Protein AF-A0A940ZGJ0-F1 (afdb_monomer_lite)

Sequence (75 aa):
MTAKSAVTKNTLVDPDDAPELTDTWFEKADLMQGTKLVRRGRPTGQTKASQTVRFDLDVLAAFKATGKGWQTRMN

Radius of gyration: 29.76 Å; chains: 1; bounding box: 60×32×83 Å

pLDDT: mean 70.92, std 15.27, range [35.09, 95.12]

Secondary structure (DSSP, 8-state):
--PPPP--------TT-PPP--HHHHHH--EEETTEEEE----S---PPP------HHHHHHHHHT-TTHHHHT-

Structure (mmCIF, N/CA/C/O backbone):
data_AF-A0A940ZGJ0-F1
#
_entry.id   AF-A0A940ZGJ0-F1
#
loop_
_atom_site.group_PDB
_atom_site.id
_atom_site.type_symbol
_atom_site.label_atom_id
_atom_site.label_alt_id
_atom_site.label_comp_id
_atom_site.label_asym_id
_atom_site.label_entity_id
_atom_site.label_seq_id
_atom_site.pdbx_PDB_ins_code
_atom_site.Cartn_x
_atom_site.Cartn_y
_atom_site.Cartn_z
_atom_site.occupancy
_atom_site.B_iso_or_equiv
_atom_site.auth_seq_id
_atom_site.auth_comp_id
_atom_site.auth_asym_id
_atom_site.auth_atom_id
_atom_site.pdbx_PDB_model_num
ATOM 1 N N . MET A 1 1 ? 48.284 10.796 -68.307 1.00 35.09 1 MET A N 1
ATOM 2 C CA . MET A 1 1 ? 48.154 10.962 -66.843 1.00 35.09 1 MET A CA 1
ATOM 3 C C . MET A 1 1 ? 46.798 11.595 -66.588 1.00 35.09 1 MET A C 1
ATOM 5 O O . MET A 1 1 ? 46.648 12.771 -66.881 1.00 35.09 1 MET A O 1
ATOM 9 N N . THR A 1 2 ? 45.799 10.834 -66.142 1.00 35.38 2 THR A N 1
ATOM 10 C CA . THR A 1 2 ? 44.443 11.363 -65.909 1.00 35.38 2 THR A CA 1
ATOM 11 C C . THR A 1 2 ? 44.101 11.125 -64.446 1.00 35.38 2 THR A C 1
ATOM 13 O O . THR A 1 2 ? 43.884 9.985 -64.040 1.00 35.38 2 THR A O 1
ATOM 16 N N . ALA A 1 3 ? 44.146 12.181 -63.636 1.00 50.34 3 ALA A N 1
ATOM 17 C CA . ALA A 1 3 ? 43.807 12.108 -62.219 1.00 50.34 3 ALA A CA 1
ATOM 18 C C . ALA A 1 3 ? 42.279 12.132 -62.055 1.00 50.34 3 ALA A C 1
ATOM 20 O O . ALA A 1 3 ? 41.604 12.981 -62.633 1.00 50.34 3 ALA A O 1
ATOM 21 N N . LYS A 1 4 ? 41.735 11.175 -61.296 1.00 54.03 4 LYS A N 1
ATOM 22 C CA . LYS A 1 4 ? 40.307 11.104 -60.956 1.00 54.03 4 LYS A CA 1
ATOM 23 C C . LYS A 1 4 ? 40.005 12.093 -59.828 1.00 54.03 4 LYS A C 1
ATOM 25 O O . LYS A 1 4 ? 40.698 12.086 -58.812 1.00 54.03 4 LYS A O 1
ATOM 30 N N . SER A 1 5 ? 38.982 12.922 -60.012 1.00 55.53 5 SER A N 1
ATOM 31 C CA . SER A 1 5 ? 38.533 13.914 -59.032 1.00 55.53 5 SER A CA 1
ATOM 32 C C . SER A 1 5 ? 38.079 13.247 -57.732 1.00 55.53 5 SER A C 1
ATOM 34 O O . SER A 1 5 ? 37.349 12.255 -57.755 1.00 55.53 5 SER A O 1
ATOM 36 N N . ALA A 1 6 ? 38.543 13.783 -56.604 1.00 61.25 6 ALA A N 1
ATOM 37 C CA . ALA A 1 6 ? 38.268 13.268 -55.270 1.00 61.25 6 ALA A CA 1
ATOM 38 C C . ALA A 1 6 ? 36.771 13.349 -54.930 1.00 61.25 6 ALA A C 1
ATOM 40 O O . ALA A 1 6 ? 36.117 14.358 -55.183 1.00 61.25 6 ALA A O 1
ATOM 41 N N . VAL A 1 7 ? 36.246 12.276 -54.337 1.00 58.88 7 VAL A N 1
ATOM 42 C CA . VAL A 1 7 ? 34.866 12.193 -53.848 1.00 58.88 7 VAL A CA 1
ATOM 43 C C . VAL A 1 7 ? 34.709 13.147 -52.664 1.00 58.88 7 VAL A C 1
ATOM 45 O O . VAL A 1 7 ? 35.234 12.901 -51.577 1.00 58.88 7 VAL A O 1
ATOM 48 N N . THR A 1 8 ? 33.996 14.250 -52.876 1.00 58.56 8 THR A N 1
ATOM 49 C CA . THR A 1 8 ? 33.583 15.168 -51.813 1.00 58.56 8 THR A CA 1
ATOM 50 C C . THR A 1 8 ? 32.587 14.441 -50.912 1.00 58.56 8 THR A C 1
ATOM 52 O O . THR A 1 8 ? 31.541 13.991 -51.375 1.00 58.56 8 THR A O 1
ATOM 55 N N . LYS A 1 9 ? 32.917 14.279 -49.626 1.00 59.44 9 LYS A N 1
ATOM 56 C CA . LYS A 1 9 ? 32.004 13.682 -48.642 1.00 59.44 9 LYS A CA 1
ATOM 57 C C . LYS A 1 9 ? 30.785 14.595 -48.505 1.00 59.44 9 LYS A C 1
ATOM 59 O O . LYS A 1 9 ? 30.931 15.748 -48.112 1.00 59.44 9 LYS A O 1
ATOM 64 N N . ASN A 1 10 ? 29.614 14.093 -48.878 1.00 59.56 10 ASN A N 1
ATOM 65 C CA . ASN A 1 10 ? 28.371 14.849 -48.840 1.00 59.56 10 ASN A CA 1
ATOM 66 C C . ASN A 1 10 ? 27.858 14.876 -47.390 1.00 59.56 10 ASN A C 1
ATOM 68 O O . ASN A 1 10 ? 27.338 13.880 -46.901 1.00 59.56 10 ASN A O 1
ATOM 72 N N . THR A 1 11 ? 28.063 15.986 -46.680 1.00 61.06 11 THR A N 1
ATOM 73 C CA . THR A 1 11 ? 27.662 16.178 -45.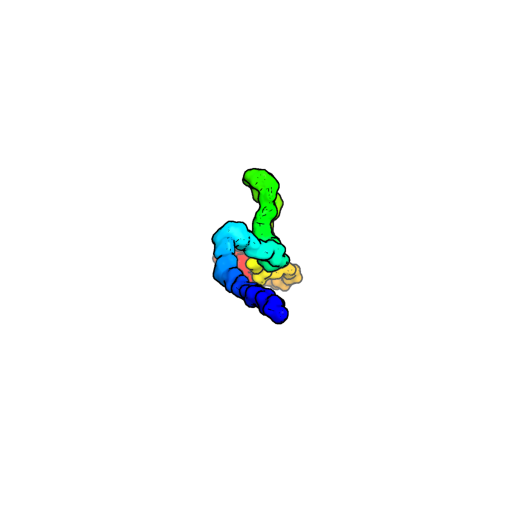270 1.00 61.06 11 THR A CA 1
ATOM 74 C C . THR A 1 11 ? 26.226 16.703 -45.126 1.00 61.06 11 THR A C 1
ATOM 76 O O . THR A 1 11 ? 25.898 17.360 -44.141 1.00 61.06 11 THR A O 1
ATOM 79 N N . LEU A 1 12 ? 25.381 16.486 -46.134 1.00 55.50 12 LEU A N 1
ATOM 80 C CA . LEU A 1 12 ? 23.973 16.868 -46.109 1.00 55.50 12 LEU A CA 1
ATOM 81 C C . LEU A 1 12 ? 23.179 15.711 -45.505 1.00 55.50 12 LEU A C 1
ATOM 83 O O . LEU A 1 12 ? 23.010 14.681 -46.150 1.00 55.50 12 LEU A O 1
ATOM 87 N N . VAL A 1 13 ? 22.738 15.882 -44.259 1.00 59.50 13 VAL A N 1
ATOM 88 C CA . VAL A 1 13 ? 21.722 15.018 -43.649 1.00 59.50 13 VAL A CA 1
ATOM 89 C C . VAL A 1 13 ? 20.374 15.528 -44.145 1.00 59.50 13 VAL A C 1
ATOM 91 O O . VAL A 1 13 ? 20.028 16.681 -43.878 1.00 59.50 13 VAL A O 1
ATOM 94 N N . ASP A 1 14 ? 19.672 14.712 -44.929 1.00 60.69 14 ASP A N 1
ATOM 95 C CA . ASP A 1 14 ? 18.343 15.045 -45.438 1.00 60.69 14 ASP A CA 1
ATOM 96 C C . ASP A 1 14 ? 17.361 15.116 -44.249 1.00 60.69 14 ASP A C 1
ATOM 98 O O . ASP A 1 14 ? 17.296 14.167 -43.465 1.00 60.69 14 ASP A O 1
ATOM 102 N N . PRO A 1 15 ? 16.632 16.229 -44.050 1.00 60.78 15 PRO A N 1
ATOM 103 C CA . PRO A 1 15 ? 15.610 16.339 -43.009 1.00 60.78 15 PRO A CA 1
ATOM 104 C C . PRO A 1 15 ? 14.499 15.281 -43.102 1.00 60.78 15 PRO A C 1
ATOM 106 O O . PRO A 1 15 ? 13.840 15.032 -42.093 1.00 60.78 15 PRO A O 1
ATOM 109 N N . ASP A 1 16 ? 14.303 14.680 -44.281 1.00 62.91 16 ASP A N 1
ATOM 110 C CA . ASP A 1 16 ? 13.353 13.590 -44.521 1.00 62.91 16 ASP A CA 1
ATOM 111 C C . ASP A 1 16 ? 13.988 12.188 -44.376 1.00 62.91 16 ASP A C 1
ATOM 113 O O . ASP A 1 16 ? 13.290 11.181 -44.536 1.00 62.91 16 ASP A O 1
ATOM 117 N N . ASP A 1 17 ? 15.284 12.087 -44.042 1.00 67.62 17 ASP A N 1
ATOM 118 C CA . ASP A 1 17 ? 15.925 10.806 -43.725 1.00 67.62 17 ASP A CA 1
ATOM 119 C C . ASP A 1 17 ? 15.400 10.307 -42.373 1.00 67.62 17 ASP A C 1
ATOM 121 O O . ASP A 1 17 ? 15.805 10.751 -41.291 1.00 67.62 17 ASP A O 1
ATOM 125 N N . ALA A 1 18 ? 14.400 9.428 -42.438 1.00 65.81 18 ALA A N 1
ATOM 126 C CA . ALA A 1 18 ? 13.761 8.880 -41.257 1.00 65.81 18 ALA A CA 1
ATOM 127 C C . ALA A 1 18 ? 14.788 8.077 -40.438 1.00 65.81 18 ALA A C 1
ATOM 129 O O . ALA A 1 18 ? 15.496 7.237 -40.999 1.00 65.81 18 ALA A O 1
ATOM 130 N N . PRO A 1 19 ? 14.864 8.278 -39.108 1.00 66.25 19 PRO A N 1
ATOM 131 C CA . PRO A 1 19 ? 15.783 7.516 -38.277 1.00 66.25 19 PRO A CA 1
ATOM 132 C C . PRO A 1 19 ? 15.477 6.022 -38.388 1.00 66.25 19 PRO A C 1
ATOM 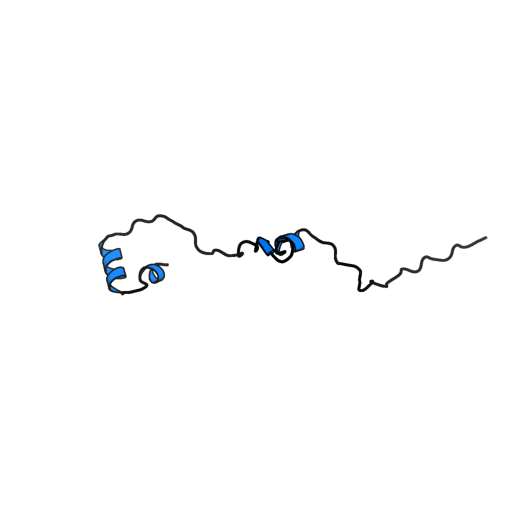134 O O . PRO A 1 19 ? 14.313 5.619 -38.474 1.00 66.25 19 PRO A O 1
ATOM 137 N N . GLU A 1 20 ? 16.520 5.194 -38.341 1.00 67.88 20 GLU A N 1
ATOM 138 C CA . GLU A 1 20 ? 16.348 3.745 -38.361 1.00 67.88 20 GLU A CA 1
ATOM 139 C C . GLU A 1 20 ? 15.426 3.299 -37.216 1.00 67.88 20 GLU A C 1
ATOM 141 O O . GLU A 1 20 ? 15.601 3.674 -36.049 1.00 67.88 20 GLU A O 1
ATOM 146 N N . LEU A 1 21 ? 14.425 2.482 -37.556 1.00 67.56 21 LEU A N 1
ATOM 147 C CA . LEU A 1 21 ? 13.500 1.893 -36.592 1.00 67.56 21 LEU A CA 1
ATOM 148 C C . LEU A 1 21 ? 14.230 0.802 -35.803 1.00 67.56 21 LEU A C 1
ATOM 150 O O . LEU A 1 21 ? 14.159 -0.381 -36.125 1.00 67.56 21 LEU A O 1
ATOM 154 N N . THR A 1 22 ? 14.983 1.216 -34.789 1.00 71.06 22 THR A N 1
ATOM 155 C CA . THR A 1 22 ? 15.713 0.300 -33.905 1.00 71.06 22 THR A CA 1
ATOM 156 C C . THR A 1 22 ? 14.762 -0.451 -32.972 1.00 71.06 22 THR A C 1
ATOM 158 O O . THR A 1 22 ? 13.669 0.023 -32.659 1.00 71.06 22 THR A O 1
ATOM 161 N N . ASP A 1 23 ? 15.198 -1.591 -32.439 1.00 65.31 23 ASP A N 1
ATOM 162 C CA . ASP A 1 23 ? 14.412 -2.376 -31.474 1.00 65.31 23 ASP A CA 1
ATOM 163 C C . ASP A 1 23 ? 13.968 -1.540 -30.258 1.00 65.31 23 ASP A C 1
ATOM 165 O O . ASP A 1 23 ? 12.844 -1.673 -29.779 1.00 65.31 23 ASP A O 1
ATOM 169 N N . THR A 1 24 ? 14.793 -0.579 -29.826 1.00 66.44 24 THR A N 1
ATOM 170 C CA . THR A 1 24 ? 14.459 0.357 -28.733 1.00 66.44 24 THR A CA 1
ATOM 171 C C . THR A 1 24 ? 13.290 1.294 -29.056 1.00 66.44 24 THR A C 1
ATOM 173 O O . THR A 1 24 ? 12.575 1.738 -28.152 1.00 66.44 24 THR A O 1
ATOM 176 N N . TRP A 1 25 ? 13.083 1.603 -30.339 1.00 65.44 25 TRP A N 1
ATOM 177 C CA . TRP A 1 25 ? 11.933 2.364 -30.817 1.00 65.44 25 TRP A CA 1
ATOM 178 C C . TRP A 1 25 ? 10.671 1.499 -30.754 1.00 65.44 25 TRP A C 1
ATOM 180 O O . TRP A 1 25 ? 9.658 1.945 -30.216 1.00 65.44 25 TRP A O 1
ATOM 190 N N . PHE A 1 26 ? 10.756 0.235 -31.186 1.00 65.50 26 PHE A N 1
ATOM 191 C CA . PHE A 1 26 ? 9.651 -0.726 -31.107 1.00 65.50 26 PHE A CA 1
ATOM 192 C C . PHE A 1 26 ? 9.250 -1.079 -29.669 1.00 65.50 26 PHE A C 1
ATOM 194 O O . PHE A 1 26 ? 8.064 -1.250 -29.398 1.00 65.50 26 PHE A O 1
ATOM 201 N N . GLU A 1 27 ? 10.195 -1.132 -28.727 1.00 63.00 27 GLU A N 1
ATOM 202 C CA . GLU A 1 27 ? 9.906 -1.373 -27.304 1.00 63.00 27 GLU A CA 1
ATOM 203 C C . GLU A 1 27 ? 9.012 -0.294 -26.677 1.00 63.00 27 GLU A C 1
ATOM 205 O O . GLU A 1 27 ? 8.220 -0.579 -25.776 1.00 63.00 27 GLU A O 1
ATOM 210 N N . LYS A 1 28 ? 9.141 0.950 -27.149 1.00 62.06 28 LYS A N 1
ATOM 211 C CA . LYS A 1 28 ? 8.366 2.104 -26.671 1.00 62.06 28 LYS A CA 1
ATOM 212 C C . LYS A 1 28 ? 7.164 2.426 -27.556 1.00 62.06 28 LYS A C 1
ATOM 214 O O . LYS A 1 28 ? 6.352 3.265 -27.171 1.00 62.06 28 LYS A O 1
ATOM 219 N N . ALA A 1 29 ? 7.064 1.806 -28.728 1.00 65.81 29 ALA A N 1
ATOM 220 C CA . ALA A 1 29 ? 6.032 2.110 -29.701 1.00 65.81 29 ALA A CA 1
ATOM 221 C C . ALA A 1 29 ? 4.680 1.509 -29.295 1.00 65.81 29 ALA A C 1
ATOM 223 O O . ALA A 1 29 ? 4.558 0.343 -28.914 1.00 65.81 29 ALA A O 1
ATOM 224 N N . ASP A 1 30 ? 3.637 2.318 -29.438 1.00 61.47 30 ASP A N 1
ATOM 225 C CA . ASP A 1 30 ? 2.254 1.885 -29.317 1.00 61.47 30 ASP A CA 1
ATOM 226 C C . ASP A 1 30 ? 1.793 1.287 -30.655 1.00 61.47 30 ASP A C 1
ATOM 228 O O . ASP A 1 30 ? 1.824 1.948 -31.696 1.00 61.47 30 ASP A O 1
ATOM 232 N N . LEU A 1 31 ? 1.342 0.028 -30.649 1.00 63.09 31 LEU A N 1
ATOM 233 C CA . LEU A 1 31 ? 0.862 -0.615 -31.874 1.00 63.09 31 LEU A CA 1
ATOM 234 C C . LEU A 1 31 ? -0.556 -0.124 -32.187 1.00 63.09 31 LEU A C 1
ATOM 236 O O . LEU A 1 31 ? -1.525 -0.482 -31.504 1.00 63.09 31 LEU A O 1
ATOM 240 N N . MET A 1 32 ? -0.673 0.693 -33.233 1.00 57.25 32 MET A N 1
ATOM 241 C CA . MET A 1 32 ? -1.943 1.163 -33.784 1.00 57.25 32 MET A CA 1
ATOM 242 C C . MET A 1 32 ? -2.302 0.399 -35.060 1.00 57.25 32 MET A C 1
ATOM 244 O O . MET A 1 32 ? -1.463 0.191 -35.931 1.00 57.25 32 MET A O 1
ATOM 248 N N . GLN A 1 33 ? -3.571 0.009 -35.191 1.00 58.97 33 GLN A N 1
ATOM 249 C CA . GLN A 1 33 ? -4.144 -0.509 -36.432 1.00 58.97 33 GLN A CA 1
ATOM 250 C C . GLN A 1 33 ? -5.248 0.455 -36.880 1.00 58.97 33 GLN A C 1
ATOM 252 O O . GLN A 1 33 ? -6.328 0.513 -36.285 1.00 58.97 33 GLN A O 1
ATOM 257 N N . GLY A 1 34 ? -4.956 1.267 -37.898 1.00 72.75 34 GLY A N 1
ATOM 258 C CA . GLY A 1 34 ? -5.809 2.397 -38.280 1.00 72.75 34 GLY A CA 1
ATOM 259 C C . GLY A 1 34 ? -5.891 3.434 -37.154 1.00 72.75 34 GLY A C 1
ATOM 260 O O . GLY A 1 34 ? -4.877 3.826 -36.590 1.00 72.75 34 GLY A O 1
ATOM 261 N N . THR A 1 35 ? -7.101 3.849 -36.777 1.00 61.88 35 THR A N 1
ATOM 262 C CA . THR A 1 35 ? -7.349 4.754 -35.636 1.00 61.88 35 THR A CA 1
ATOM 263 C C . THR A 1 35 ? -7.473 4.026 -34.294 1.00 61.88 35 THR A C 1
ATOM 265 O O . THR A 1 35 ? -7.715 4.658 -33.264 1.00 61.88 35 THR A O 1
ATOM 268 N N . LYS A 1 36 ? -7.328 2.695 -34.276 1.00 49.56 36 LYS A N 1
ATOM 269 C CA . LYS A 1 36 ? -7.530 1.873 -33.083 1.00 49.56 36 LYS A CA 1
ATOM 270 C C . LYS A 1 36 ? -6.189 1.492 -32.466 1.00 49.56 36 LYS A C 1
ATOM 272 O O . LYS A 1 36 ? -5.374 0.809 -33.082 1.00 49.56 36 LYS A O 1
ATOM 277 N N . LEU A 1 37 ? -5.984 1.905 -31.221 1.00 58.59 37 LEU A N 1
ATOM 278 C CA . LEU A 1 37 ? -4.852 1.479 -30.406 1.00 58.59 37 LEU A CA 1
ATOM 279 C C . LEU A 1 37 ? -5.048 0.007 -30.011 1.00 58.59 37 LEU A C 1
ATOM 281 O O . LEU A 1 37 ? -5.944 -0.315 -29.231 1.00 58.59 37 LEU A O 1
ATOM 285 N N . VAL A 1 38 ? -4.247 -0.890 -30.587 1.00 60.69 38 VAL A N 1
ATOM 286 C CA . VAL A 1 38 ? -4.364 -2.345 -30.384 1.00 60.69 38 VAL A CA 1
ATOM 287 C C . VAL A 1 38 ? -3.570 -2.785 -29.162 1.00 60.69 38 VAL A C 1
ATOM 289 O O . VAL A 1 38 ? -4.007 -3.664 -28.421 1.00 60.69 38 VAL A O 1
ATOM 292 N N . ARG A 1 39 ? -2.415 -2.162 -28.916 1.00 54.97 39 ARG A N 1
ATOM 293 C CA . ARG A 1 39 ? -1.570 -2.494 -27.773 1.00 54.97 39 ARG A CA 1
ATOM 294 C C . ARG A 1 39 ? -0.912 -1.233 -27.242 1.00 54.97 39 ARG A C 1
ATOM 296 O O . ARG A 1 39 ? 0.071 -0.764 -27.799 1.00 54.97 39 ARG A O 1
ATOM 303 N N . ARG A 1 40 ? -1.465 -0.717 -26.145 1.00 56.47 40 ARG A N 1
ATOM 304 C CA . ARG A 1 40 ? -0.734 0.182 -25.255 1.00 56.47 40 ARG A CA 1
ATOM 305 C C . ARG A 1 40 ? 0.360 -0.669 -24.614 1.00 56.47 40 ARG A C 1
ATOM 307 O O . ARG A 1 40 ? 0.028 -1.723 -24.056 1.00 56.47 40 ARG A O 1
ATOM 314 N N . GLY A 1 41 ? 1.631 -0.296 -24.750 1.00 61.47 41 GLY A N 1
ATOM 315 C CA . GLY A 1 41 ? 2.717 -0.993 -24.050 1.00 61.47 41 GLY A CA 1
ATOM 316 C C . GLY A 1 41 ? 2.329 -1.227 -22.581 1.00 61.47 41 GLY A C 1
ATOM 317 O O . GLY A 1 41 ? 1.717 -0.356 -21.956 1.00 61.47 41 GLY A O 1
ATOM 318 N N . ARG A 1 42 ? 2.579 -2.431 -22.032 1.00 56.56 42 ARG A N 1
ATOM 319 C CA . ARG A 1 42 ? 2.268 -2.723 -20.618 1.00 56.56 42 ARG A CA 1
ATOM 320 C C . ARG A 1 42 ? 2.965 -1.642 -19.786 1.00 56.56 42 ARG A C 1
ATOM 322 O O . ARG A 1 42 ? 4.165 -1.483 -19.978 1.00 56.56 42 ARG A O 1
ATOM 329 N N . PRO A 1 43 ? 2.268 -0.918 -18.891 1.00 60.56 43 PRO A N 1
ATOM 330 C CA . PRO A 1 43 ? 2.905 0.128 -18.103 1.00 60.56 43 PRO A CA 1
ATOM 331 C C . PRO A 1 43 ? 4.135 -0.447 -17.397 1.00 60.56 43 PRO A C 1
ATOM 333 O O . PRO A 1 43 ? 4.029 -1.400 -16.618 1.00 60.56 43 PRO A O 1
ATOM 336 N N . THR A 1 44 ? 5.306 0.091 -17.736 1.00 56.81 44 THR A N 1
ATOM 337 C CA . THR A 1 44 ? 6.583 -0.306 -17.153 1.00 56.81 44 THR A CA 1
ATOM 338 C C . THR A 1 44 ? 6.601 0.175 -15.709 1.00 56.81 44 THR A C 1
ATOM 340 O O . THR A 1 44 ? 6.664 1.373 -15.452 1.00 56.81 44 THR A O 1
ATOM 343 N N . GLY A 1 45 ? 6.491 -0.763 -14.768 1.00 58.69 45 GLY A N 1
ATOM 344 C CA . GLY A 1 45 ? 6.567 -0.482 -13.334 1.00 58.69 45 GLY A CA 1
ATOM 345 C C . GLY A 1 45 ? 5.315 -0.896 -12.572 1.00 58.69 45 GLY A C 1
ATOM 346 O O . GLY A 1 45 ? 4.548 -0.056 -12.114 1.00 58.69 45 GLY A O 1
ATOM 347 N N . GLN A 1 46 ? 5.125 -2.201 -12.377 1.00 62.50 46 GLN A N 1
ATOM 348 C CA . GLN A 1 46 ? 4.364 -2.661 -11.217 1.00 62.50 46 GLN A CA 1
ATOM 349 C C . GLN A 1 46 ? 5.361 -2.978 -10.102 1.00 62.50 46 GLN A C 1
ATOM 351 O O . GLN A 1 46 ? 5.996 -4.025 -10.117 1.00 62.50 46 GLN A O 1
ATOM 356 N N . THR A 1 47 ? 5.515 -2.067 -9.139 1.00 74.38 47 THR A N 1
ATOM 357 C CA . THR A 1 47 ? 6.348 -2.274 -7.935 1.00 74.38 47 THR A CA 1
ATOM 358 C C . THR A 1 47 ? 5.675 -3.178 -6.900 1.00 74.38 47 THR A C 1
ATOM 360 O O . THR A 1 47 ? 6.269 -3.489 -5.873 1.00 74.38 47 THR A O 1
ATOM 363 N N . LYS A 1 48 ? 4.421 -3.581 -7.140 1.00 74.25 48 LYS A N 1
ATOM 364 C CA . LYS A 1 48 ? 3.635 -4.412 -6.229 1.00 74.25 48 LYS A CA 1
ATOM 365 C C . LYS A 1 48 ? 3.592 -5.846 -6.742 1.00 74.25 48 LYS A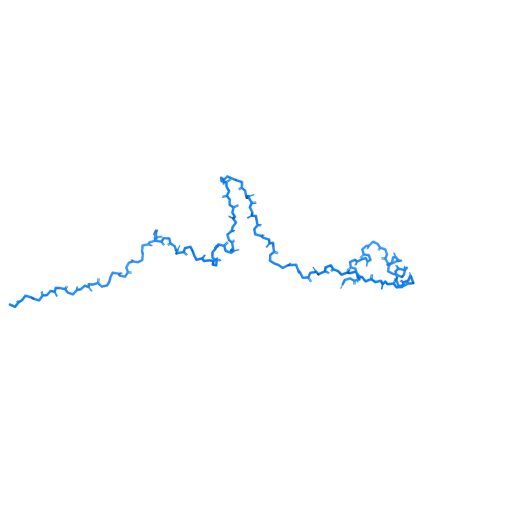 C 1
ATOM 367 O O . LYS A 1 48 ? 3.106 -6.096 -7.841 1.00 74.25 48 LYS A O 1
ATOM 372 N N . ALA A 1 49 ? 4.076 -6.777 -5.927 1.00 81.19 49 ALA A N 1
ATOM 373 C CA . ALA A 1 49 ? 3.951 -8.210 -6.163 1.00 81.19 49 ALA A CA 1
ATOM 374 C C . ALA A 1 49 ? 2.778 -8.770 -5.346 1.00 81.19 49 ALA A C 1
ATOM 376 O O . ALA A 1 49 ? 2.628 -8.443 -4.169 1.00 81.19 49 ALA A O 1
ATOM 377 N N . SER A 1 50 ? 1.952 -9.624 -5.956 1.00 82.50 50 SER A N 1
ATOM 378 C CA . SER A 1 50 ? 0.925 -10.370 -5.222 1.00 82.50 50 SER A CA 1
ATOM 379 C C . SER A 1 50 ? 1.590 -11.490 -4.423 1.00 82.50 50 SER A C 1
ATOM 381 O O . SER A 1 50 ? 2.300 -12.317 -4.992 1.00 82.50 50 SER A O 1
ATOM 383 N N . GLN A 1 51 ? 1.373 -11.511 -3.109 1.00 81.56 51 GLN A N 1
ATOM 384 C CA . GLN A 1 51 ? 1.846 -12.569 -2.219 1.00 81.56 51 GLN A CA 1
ATOM 385 C C . GLN A 1 51 ? 0.704 -13.022 -1.307 1.00 81.56 51 GLN A C 1
ATOM 387 O O . GLN A 1 51 ? -0.122 -12.213 -0.887 1.00 81.56 51 GLN A O 1
ATOM 392 N N . THR A 1 52 ? 0.653 -14.320 -0.997 1.00 87.44 52 THR A N 1
ATOM 393 C CA . THR A 1 52 ? -0.330 -14.882 -0.060 1.00 87.44 52 THR A CA 1
ATOM 394 C C . THR A 1 52 ? 0.316 -15.017 1.315 1.00 87.44 52 THR A C 1
ATOM 396 O O . THR A 1 52 ? 1.150 -15.894 1.519 1.00 87.44 52 THR A O 1
ATOM 399 N N . VAL A 1 53 ? -0.071 -14.154 2.256 1.00 87.69 53 VAL A N 1
ATOM 400 C CA . VAL A 1 53 ? 0.419 -14.143 3.645 1.00 87.69 53 VAL A CA 1
ATOM 401 C C . VAL A 1 53 ? -0.762 -14.350 4.591 1.00 87.69 53 VAL A C 1
ATOM 403 O O . VAL A 1 53 ? -1.863 -13.860 4.334 1.00 87.69 53 VAL A O 1
ATOM 406 N N . ARG A 1 54 ? -0.546 -15.096 5.679 1.00 91.88 54 ARG A N 1
ATOM 407 C CA . ARG A 1 54 ? -1.519 -15.237 6.769 1.00 91.88 54 ARG A CA 1
ATOM 408 C C . ARG A 1 54 ? -1.140 -14.285 7.896 1.00 91.88 54 ARG A C 1
ATOM 410 O O . ARG A 1 54 ? 0.024 -14.228 8.272 1.00 91.88 54 ARG A O 1
ATOM 417 N N . PHE A 1 55 ? -2.127 -13.564 8.409 1.00 90.44 55 PHE A N 1
ATOM 418 C CA . PHE A 1 55 ? -1.992 -12.690 9.570 1.00 90.44 55 PHE A CA 1
AT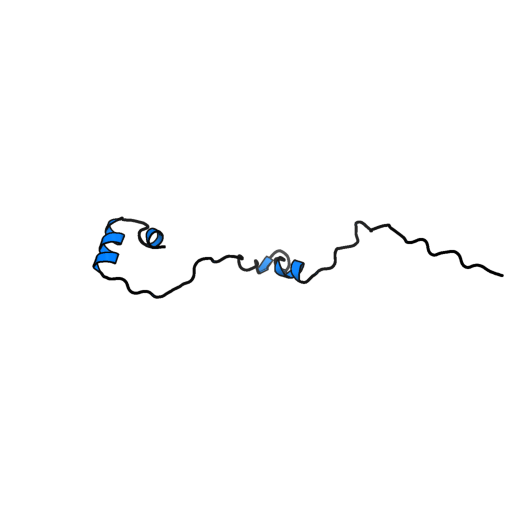OM 419 C C . PHE A 1 55 ? -2.826 -13.248 10.715 1.00 90.44 55 PHE A C 1
ATOM 421 O O . PHE A 1 55 ? -3.861 -13.878 10.469 1.00 90.44 55 PHE A O 1
ATOM 428 N N . ASP A 1 56 ? -2.398 -12.976 11.943 1.00 95.12 56 ASP A N 1
ATOM 429 C CA . ASP A 1 56 ? -3.191 -13.285 13.124 1.00 95.12 56 ASP A CA 1
ATOM 430 C C . ASP A 1 56 ? -4.48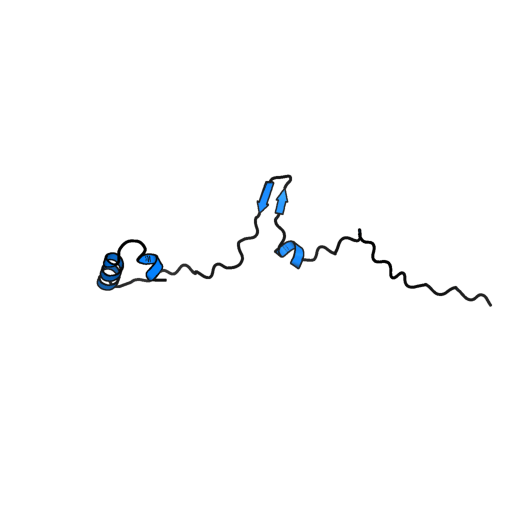5 -12.452 13.163 1.00 95.12 56 ASP A C 1
ATOM 432 O O . ASP A 1 56 ? -4.613 -11.376 12.558 1.00 95.12 56 ASP A O 1
ATOM 436 N N . LEU A 1 57 ? -5.499 -12.995 13.837 1.00 94.44 57 LEU A N 1
ATOM 437 C CA . LEU A 1 57 ? -6.848 -12.423 13.857 1.00 94.44 57 LEU A CA 1
ATOM 438 C C . LEU A 1 57 ? -6.909 -11.081 14.594 1.00 94.44 57 LEU A C 1
ATOM 440 O O . LEU A 1 57 ? -7.654 -10.189 14.187 1.00 94.44 57 LEU A O 1
ATOM 444 N N . ASP A 1 58 ? -6.126 -10.940 15.655 1.00 94.81 58 ASP A N 1
ATOM 445 C CA . ASP A 1 58 ? -5.953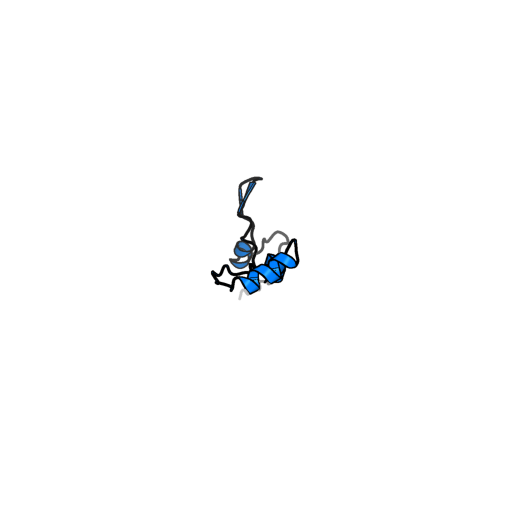 -9.723 16.446 1.00 94.81 58 ASP A CA 1
ATOM 446 C C . ASP A 1 58 ? -5.299 -8.597 15.632 1.00 94.81 58 ASP A C 1
ATOM 448 O O . ASP A 1 58 ? -5.787 -7.464 15.650 1.00 94.81 58 ASP A O 1
ATOM 452 N N . VAL A 1 59 ? -4.285 -8.914 14.823 1.00 92.56 59 VAL A N 1
ATOM 453 C CA . VAL A 1 59 ? -3.655 -7.965 13.893 1.00 92.56 59 VAL A CA 1
ATOM 454 C C . VAL A 1 59 ? -4.676 -7.458 12.871 1.00 92.56 59 VAL A C 1
ATOM 456 O O . VAL A 1 59 ? -4.838 -6.249 12.688 1.00 92.56 59 VAL A O 1
ATOM 459 N N . LEU A 1 60 ? -5.436 -8.359 12.239 1.00 91.56 60 LEU A N 1
ATOM 460 C CA . LEU A 1 60 ? -6.489 -7.967 11.296 1.00 91.56 60 LEU A CA 1
ATOM 461 C C . LEU A 1 60 ? -7.595 -7.139 11.962 1.00 91.56 60 LEU A C 1
ATOM 463 O O . LEU A 1 60 ? -8.121 -6.214 11.337 1.00 91.56 60 LEU A O 1
ATOM 467 N N . ALA A 1 61 ? -7.961 -7.457 13.205 1.00 92.94 61 ALA A N 1
ATOM 468 C CA . ALA A 1 61 ? -8.957 -6.707 13.961 1.00 92.94 61 ALA A CA 1
ATOM 469 C C . ALA A 1 61 ? -8.481 -5.276 14.257 1.00 92.94 61 ALA A C 1
ATOM 471 O O . ALA A 1 61 ? -9.232 -4.327 14.017 1.00 92.94 61 ALA A O 1
ATOM 472 N N . ALA A 1 62 ? -7.225 -5.111 14.683 1.00 93.19 62 ALA A N 1
ATOM 473 C CA . ALA A 1 62 ? -6.621 -3.805 14.932 1.00 93.19 62 ALA A CA 1
ATOM 474 C C . ALA A 1 62 ? -6.610 -2.931 13.667 1.00 93.19 62 ALA A C 1
ATOM 476 O O . ALA A 1 62 ? -7.028 -1.773 13.702 1.00 93.19 62 ALA A O 1
ATOM 477 N N . PHE A 1 63 ? -6.221 -3.490 12.515 1.00 91.62 63 PHE A N 1
ATOM 478 C CA . PHE A 1 63 ? -6.234 -2.741 11.257 1.00 91.62 63 PHE A CA 1
ATOM 479 C C . PHE A 1 63 ? -7.652 -2.408 10.790 1.00 91.62 63 PHE A C 1
ATOM 481 O O . PHE A 1 63 ? -7.909 -1.262 10.422 1.00 91.62 63 PHE A O 1
ATOM 488 N N . LYS A 1 64 ? -8.602 -3.345 10.866 1.00 90.25 64 LYS A N 1
ATOM 489 C CA . LYS A 1 64 ? -10.011 -3.072 10.532 1.00 90.25 64 LYS A CA 1
ATOM 490 C C . LYS A 1 64 ? -10.610 -1.955 11.390 1.00 90.25 64 LYS A C 1
ATOM 492 O O . LYS A 1 64 ? -11.383 -1.153 10.867 1.00 90.25 64 LYS A O 1
ATOM 497 N N . ALA A 1 65 ? -10.220 -1.860 12.663 1.00 93.31 65 ALA A N 1
ATOM 498 C CA . ALA A 1 65 ? -10.657 -0.788 13.556 1.00 93.31 65 ALA A CA 1
ATOM 499 C C . ALA A 1 65 ? -10.186 0.609 13.100 1.00 93.31 65 ALA A C 1
ATOM 501 O O . ALA A 1 65 ? -10.864 1.595 13.373 1.00 93.31 65 ALA A O 1
ATOM 502 N N . THR A 1 66 ? -9.090 0.714 12.332 1.00 89.94 66 THR A N 1
ATOM 503 C CA . THR A 1 66 ? -8.630 1.997 11.752 1.00 89.94 66 THR A CA 1
ATOM 504 C C . THR A 1 66 ? -9.502 2.519 10.598 1.00 89.94 66 THR A C 1
ATOM 506 O O . THR A 1 66 ? -9.229 3.591 10.044 1.00 89.94 66 THR A O 1
ATOM 509 N N . GLY A 1 67 ? -10.558 1.791 10.224 1.00 90.88 67 GLY A N 1
ATOM 510 C CA . GLY A 1 67 ? -11.572 2.236 9.274 1.00 90.88 67 GLY A CA 1
ATOM 511 C C . GLY A 1 67 ? -11.195 2.039 7.803 1.00 90.88 67 GLY A C 1
ATOM 512 O O . GLY A 1 67 ? -10.378 1.192 7.434 1.00 90.88 67 GLY A O 1
ATOM 513 N N . LYS A 1 68 ? -11.852 2.800 6.920 1.00 91.56 68 LYS A N 1
ATOM 514 C CA . LYS A 1 68 ? -11.714 2.661 5.462 1.00 91.56 68 LYS A CA 1
ATOM 515 C C . LYS A 1 68 ? -10.251 2.838 5.030 1.00 91.56 68 LYS A C 1
ATOM 517 O O . LYS A 1 68 ? -9.595 3.800 5.417 1.00 91.56 68 LYS A O 1
ATOM 522 N N . GLY A 1 69 ? -9.765 1.924 4.188 1.00 89.75 69 GLY A N 1
ATOM 523 C CA . GLY A 1 69 ? -8.399 1.965 3.653 1.00 89.75 69 GLY A CA 1
ATOM 524 C C . GLY A 1 69 ? -7.344 1.240 4.496 1.00 89.75 69 GLY A C 1
ATOM 525 O O . GLY A 1 69 ? -6.161 1.357 4.191 1.00 89.75 69 GLY A O 1
ATOM 526 N N . TRP A 1 70 ? -7.741 0.466 5.513 1.00 93.94 70 TRP A N 1
ATOM 527 C CA . TRP A 1 70 ? -6.805 -0.303 6.343 1.00 93.94 70 TRP A CA 1
ATOM 528 C C . TRP A 1 70 ? -5.898 -1.255 5.545 1.00 93.94 70 TRP A C 1
ATOM 530 O O . TRP A 1 70 ? -4.722 -1.366 5.861 1.00 93.94 70 TRP A O 1
ATOM 540 N N . GLN A 1 71 ? -6.394 -1.861 4.462 1.00 88.75 71 GLN A N 1
ATOM 541 C CA . GLN A 1 71 ? -5.588 -2.723 3.585 1.00 88.75 71 GLN A CA 1
ATOM 542 C C . GLN A 1 71 ? -4.453 -1.962 2.888 1.00 88.75 71 GLN A C 1
ATOM 544 O O . GLN A 1 71 ? -3.355 -2.483 2.748 1.00 88.75 71 GLN A O 1
ATOM 549 N N . THR A 1 72 ? -4.690 -0.713 2.478 1.00 86.69 72 THR A N 1
ATOM 550 C CA . THR A 1 72 ? -3.655 0.122 1.851 1.00 86.69 72 THR A CA 1
ATOM 551 C C . THR A 1 72 ? -2.597 0.557 2.863 1.00 86.69 72 THR A C 1
ATOM 553 O O . THR A 1 72 ? -1.451 0.734 2.478 1.00 86.69 72 THR A O 1
ATOM 556 N N . ARG A 1 73 ? -2.956 0.698 4.148 1.00 85.12 73 ARG A N 1
ATOM 557 C CA . ARG A 1 73 ? -2.000 0.984 5.235 1.00 85.12 73 ARG A CA 1
ATOM 558 C C . ARG A 1 73 ? -1.135 -0.221 5.616 1.00 85.12 73 ARG A C 1
ATOM 560 O O . ARG A 1 73 ? -0.110 -0.025 6.250 1.00 85.12 73 ARG A O 1
ATOM 567 N N . MET A 1 74 ? -1.550 -1.441 5.261 1.00 84.38 74 MET A N 1
ATOM 568 C CA . MET A 1 74 ? -0.745 -2.656 5.462 1.00 84.38 74 MET A CA 1
ATOM 569 C C . MET A 1 74 ? 0.364 -2.832 4.418 1.00 84.38 74 MET A C 1
ATOM 571 O O . MET A 1 74 ? 1.215 -3.698 4.599 1.00 84.38 74 MET A O 1
ATOM 575 N N . ASN A 1 75 ? 0.315 -2.082 3.314 1.00 76.00 75 ASN A N 1
ATOM 576 C CA . ASN A 1 75 ? 1.322 -2.120 2.256 1.00 76.00 75 ASN A CA 1
ATOM 577 C C . ASN A 1 75 ? 2.485 -1.192 2.585 1.00 76.00 75 ASN A C 1
ATOM 579 O O . ASN A 1 75 ? 3.631 -1.674 2.522 1.00 76.00 75 ASN A O 1
#

Foldseek 3Di:
DDDDDDDDDPPDDPPPPDPDCDVVNVQCDQDDDVPDRPDDRDPPDDPDDDDDDDDDPVVVVVLVVVDPCSVVVVD